Protein AF-A0A9D4HUD3-F1 (afdb_monomer)

Structure (mmCIF, N/CA/C/O backbone):
data_AF-A0A9D4HUD3-F1
#
_entry.id   AF-A0A9D4HUD3-F1
#
loop_
_atom_site.group_PDB
_atom_site.id
_atom_site.type_symbol
_atom_site.label_atom_id
_atom_site.label_alt_id
_atom_site.label_comp_id
_atom_site.label_asym_id
_atom_site.label_entity_id
_atom_site.label_seq_id
_atom_site.pdbx_PDB_ins_code
_atom_site.Cartn_x
_atom_site.Cartn_y
_atom_site.Cartn_z
_atom_site.occupancy
_atom_site.B_iso_or_equiv
_atom_site.auth_seq_id
_atom_site.auth_comp_id
_atom_site.auth_asym_id
_atom_site.auth_atom_id
_atom_site.pdbx_PDB_model_num
ATOM 1 N N . MET A 1 1 ? 10.097 8.957 17.114 1.00 47.62 1 MET A N 1
ATOM 2 C CA . MET A 1 1 ? 10.190 9.514 15.750 1.00 47.62 1 MET A CA 1
ATOM 3 C C . MET A 1 1 ? 9.568 8.510 14.792 1.00 47.62 1 MET A C 1
ATOM 5 O O . MET A 1 1 ? 10.204 7.513 14.492 1.00 47.62 1 MET A O 1
ATOM 9 N N . GLY A 1 2 ? 8.302 8.697 14.415 1.00 62.50 2 GLY A N 1
ATOM 10 C CA . GLY 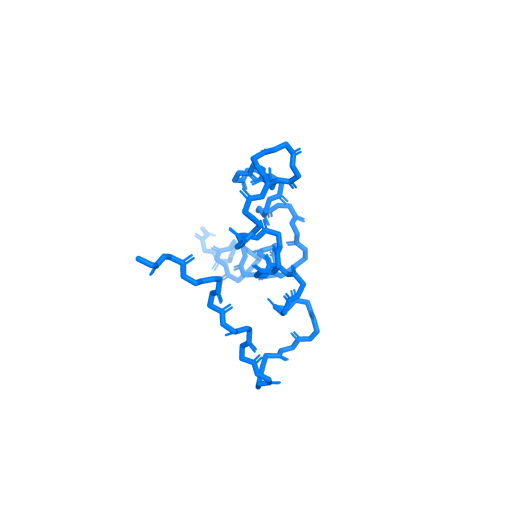A 1 2 ? 7.649 7.873 13.394 1.00 62.50 2 GLY A CA 1
ATOM 11 C C . GLY A 1 2 ? 7.800 8.562 12.046 1.00 62.50 2 GLY A C 1
ATOM 12 O O . GLY A 1 2 ? 6.972 9.399 11.704 1.00 62.50 2 GLY A O 1
ATOM 13 N N . GLY A 1 3 ? 8.899 8.293 11.343 1.00 67.81 3 GLY A N 1
ATOM 14 C CA . GLY A 1 3 ? 9.073 8.763 9.971 1.00 67.81 3 GLY A CA 1
ATOM 15 C C . GLY A 1 3 ? 8.214 7.926 9.032 1.00 67.81 3 GLY A C 1
ATOM 16 O O . GLY A 1 3 ? 8.158 6.704 9.180 1.00 67.81 3 GLY A O 1
ATOM 17 N N . THR A 1 4 ? 7.538 8.570 8.088 1.00 68.62 4 THR A N 1
ATOM 18 C CA . THR A 1 4 ? 6.857 7.881 6.991 1.00 68.62 4 THR A CA 1
ATOM 19 C C . THR A 1 4 ? 7.906 7.082 6.216 1.00 68.62 4 THR A C 1
ATOM 21 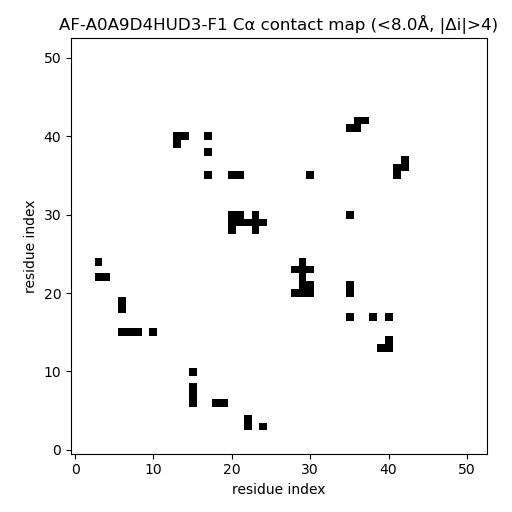O O . THR A 1 4 ? 8.904 7.665 5.784 1.00 68.62 4 THR A O 1
ATOM 24 N N . PRO A 1 5 ? 7.758 5.752 6.086 1.00 77.75 5 PRO A N 1
ATOM 25 C CA . PRO A 1 5 ? 8.772 4.949 5.428 1.00 77.75 5 PRO A CA 1
ATOM 26 C C . PRO A 1 5 ? 8.843 5.322 3.948 1.00 77.75 5 PRO A C 1
ATOM 28 O O . PRO A 1 5 ? 7.821 5.506 3.285 1.00 77.75 5 PRO A O 1
ATOM 31 N N . THR A 1 6 ? 10.063 5.442 3.429 1.00 82.19 6 THR A N 1
ATOM 32 C CA . THR A 1 6 ? 10.286 5.735 2.015 1.00 82.19 6 THR A CA 1
ATOM 33 C C . THR A 1 6 ? 9.736 4.594 1.167 1.00 82.19 6 THR A C 1
ATOM 35 O O . THR A 1 6 ? 10.078 3.429 1.382 1.00 82.19 6 THR A O 1
ATOM 38 N N . ILE A 1 7 ? 8.894 4.924 0.187 1.00 85.56 7 ILE A N 1
ATOM 39 C CA . ILE A 1 7 ? 8.382 3.943 -0.769 1.00 85.56 7 ILE A CA 1
ATOM 40 C C . ILE A 1 7 ? 9.552 3.403 -1.605 1.00 85.56 7 ILE A C 1
ATOM 42 O O . ILE A 1 7 ? 10.278 4.205 -2.199 1.00 85.56 7 ILE A O 1
ATOM 46 N N . PRO A 1 8 ? 9.737 2.076 -1.708 1.00 85.25 8 PRO A N 1
ATOM 47 C CA . PRO A 1 8 ? 10.822 1.522 -2.500 1.00 85.25 8 PRO A CA 1
ATOM 48 C C . PRO A 1 8 ? 10.655 1.834 -3.993 1.00 85.25 8 PRO A C 1
ATOM 50 O O . PRO A 1 8 ? 9.579 1.705 -4.580 1.00 85.25 8 PRO A O 1
ATOM 53 N N . GLU A 1 9 ? 11.759 2.208 -4.635 1.00 85.06 9 GLU A N 1
ATOM 54 C CA . GLU A 1 9 ? 11.802 2.572 -6.054 1.00 85.06 9 GLU A CA 1
ATOM 55 C C . GLU A 1 9 ? 11.613 1.382 -7.008 1.00 85.06 9 GLU A C 1
ATOM 57 O O . GLU A 1 9 ? 11.129 1.574 -8.123 1.00 85.06 9 GLU A O 1
ATOM 62 N N . ASN A 1 10 ? 11.895 0.162 -6.543 1.00 87.56 10 ASN A N 1
ATOM 63 C CA . ASN A 1 10 ? 11.774 -1.087 -7.306 1.00 87.56 10 ASN A CA 1
ATOM 64 C C . ASN A 1 10 ? 10.327 -1.602 -7.444 1.00 87.56 10 ASN A C 1
ATOM 66 O O . ASN A 1 10 ? 10.100 -2.649 -8.043 1.00 87.56 10 ASN A O 1
ATOM 70 N N . LEU A 1 11 ? 9.342 -0.900 -6.876 1.00 84.69 11 LEU A N 1
ATOM 71 C CA . LEU A 1 11 ? 7.931 -1.247 -7.037 1.00 84.69 11 LEU A CA 1
ATOM 72 C C . LEU A 1 11 ? 7.357 -0.724 -8.358 1.00 84.69 11 LEU A C 1
ATOM 74 O O . LEU A 1 11 ? 7.742 0.340 -8.854 1.00 84.69 11 LEU A O 1
ATOM 78 N N . SER A 1 12 ? 6.365 -1.447 -8.874 1.00 88.31 12 SER A N 1
ATOM 79 C CA . SER A 1 12 ? 5.484 -0.984 -9.946 1.00 88.31 12 SER A CA 1
ATOM 80 C C . SER A 1 12 ? 4.734 0.289 -9.539 1.00 88.31 12 SER A C 1
ATOM 82 O O . SER A 1 12 ? 4.560 0.577 -8.351 1.00 88.31 12 SER A O 1
ATOM 84 N N . ALA A 1 13 ? 4.291 1.067 -10.529 1.00 88.00 13 ALA A N 1
ATOM 85 C CA . ALA A 1 13 ? 3.590 2.325 -10.292 1.00 88.00 13 ALA A CA 1
ATOM 86 C C . ALA A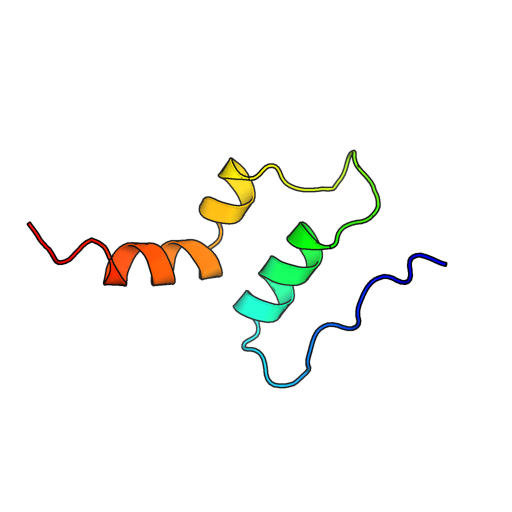 1 13 ? 2.358 2.126 -9.390 1.00 88.00 13 ALA A C 1
ATOM 88 O O . ALA A 1 13 ? 2.221 2.841 -8.399 1.00 88.00 13 ALA A O 1
ATOM 89 N N . GLU A 1 14 ? 1.544 1.094 -9.644 1.00 87.75 14 GLU A N 1
ATOM 90 C CA . GLU A 1 14 ? 0.387 0.772 -8.796 1.00 87.75 14 GLU A CA 1
ATOM 91 C C . GLU A 1 14 ? 0.770 0.369 -7.363 1.00 87.75 14 GLU A C 1
ATOM 93 O O . GLU A 1 14 ? 0.046 0.690 -6.423 1.00 87.75 14 GLU A O 1
ATOM 98 N N . GLY A 1 15 ? 1.901 -0.317 -7.168 1.00 87.50 15 GLY A N 1
ATOM 99 C CA . GLY A 1 15 ? 2.375 -0.694 -5.832 1.00 87.50 15 GLY A CA 1
ATOM 100 C C . GLY A 1 15 ? 2.856 0.507 -5.025 1.00 87.50 15 GLY A C 1
ATOM 101 O O . GLY A 1 15 ? 2.584 0.609 -3.828 1.00 87.50 15 GLY A O 1
ATOM 102 N N . LYS A 1 16 ? 3.518 1.460 -5.690 1.00 89.81 16 LYS A N 1
ATOM 103 C CA . LYS A 1 16 ? 3.895 2.736 -5.073 1.00 89.81 16 LYS A CA 1
ATOM 104 C C . LYS A 1 16 ? 2.663 3.537 -4.669 1.00 89.81 16 LYS A C 1
ATOM 106 O O . LYS A 1 16 ? 2.655 4.118 -3.589 1.00 89.81 16 LYS A O 1
ATOM 111 N N . ASP A 1 17 ? 1.644 3.561 -5.522 1.00 89.25 17 ASP A N 1
ATOM 112 C CA . ASP A 1 17 ? 0.402 4.290 -5.275 1.00 89.25 17 ASP A CA 1
ATOM 113 C C . ASP A 1 17 ? -0.393 3.693 -4.105 1.00 89.25 17 ASP A C 1
ATOM 115 O O . ASP A 1 17 ? -0.727 4.394 -3.151 1.00 89.25 17 ASP A O 1
ATOM 119 N N . PHE A 1 18 ? -0.547 2.368 -4.082 1.00 90.31 18 PHE A N 1
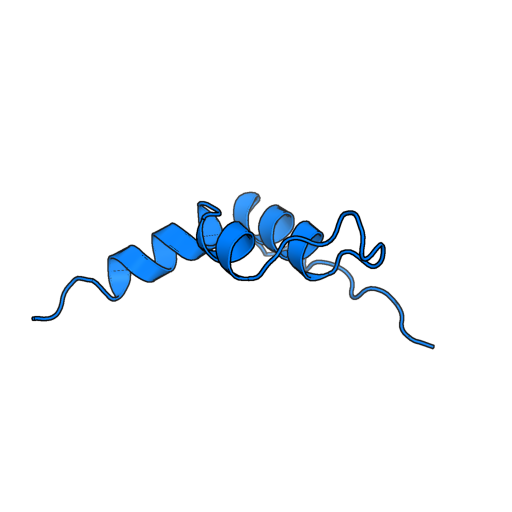ATOM 120 C CA . PHE A 1 18 ? -1.171 1.653 -2.970 1.00 90.31 18 PHE A CA 1
ATOM 121 C C . PHE A 1 18 ? -0.497 1.953 -1.623 1.00 90.31 18 PHE A C 1
ATOM 123 O O . PHE A 1 18 ? -1.166 2.238 -0.626 1.00 90.31 18 PHE A O 1
ATOM 130 N N . LEU A 1 19 ? 0.839 1.917 -1.582 1.00 88.62 19 LEU A N 1
ATOM 131 C CA . LEU A 1 19 ? 1.572 2.187 -0.349 1.00 88.62 19 LEU A CA 1
ATOM 132 C C . LEU A 1 19 ? 1.452 3.645 0.108 1.00 88.62 19 LEU A C 1
ATOM 134 O O . LEU A 1 19 ? 1.462 3.870 1.315 1.00 88.62 19 LEU A O 1
ATOM 138 N N . LYS A 1 20 ? 1.290 4.620 -0.798 1.00 88.56 20 LYS A N 1
ATOM 139 C CA . LYS A 1 20 ? 1.022 6.016 -0.405 1.00 88.56 20 LYS A CA 1
ATOM 140 C C . LYS A 1 20 ? -0.270 6.124 0.399 1.00 88.56 20 LYS A C 1
ATOM 142 O O . LYS A 1 20 ? -0.258 6.726 1.464 1.00 88.56 20 LYS A O 1
ATOM 147 N N . TYR A 1 21 ? -1.349 5.490 -0.060 1.00 88.19 21 TYR A N 1
ATOM 148 C CA . TYR A 1 21 ? -2.622 5.484 0.669 1.00 88.19 21 TYR A CA 1
ATOM 149 C C . TYR A 1 21 ? -2.556 4.682 1.974 1.00 88.19 21 TYR A C 1
ATOM 151 O O . TYR A 1 21 ? -3.202 5.039 2.959 1.00 88.19 21 TYR A O 1
ATOM 159 N N . CYS A 1 22 ? -1.763 3.607 2.006 1.00 87.69 22 CYS A N 1
ATOM 160 C CA . CYS A 1 22 ? -1.574 2.795 3.208 1.00 87.69 22 CYS A CA 1
ATOM 161 C C . CYS A 1 22 ? -0.763 3.521 4.297 1.00 87.69 22 CYS A C 1
ATOM 163 O O . CYS A 1 22 ? -1.025 3.334 5.488 1.00 87.69 22 CYS A O 1
ATOM 165 N N . LEU A 1 23 ? 0.235 4.307 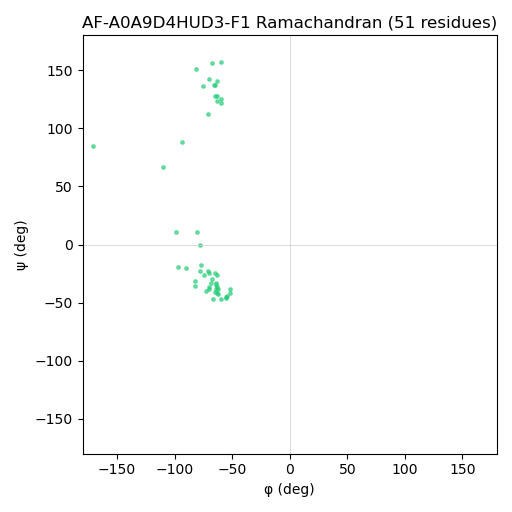3.888 1.00 87.94 23 LEU A N 1
ATOM 166 C CA . LEU A 1 23 ? 1.174 5.023 4.758 1.00 87.94 23 LEU A CA 1
ATOM 167 C C . LEU A 1 23 ? 0.795 6.495 4.969 1.00 87.94 23 LEU A C 1
ATOM 169 O O . LEU A 1 23 ? 1.593 7.254 5.521 1.00 87.94 23 LEU A O 1
ATOM 173 N N . GLU A 1 24 ? -0.405 6.892 4.548 1.00 88.75 24 GLU A N 1
ATOM 174 C CA . GLU A 1 24 ? -0.940 8.230 4.769 1.00 88.75 24 GLU A CA 1
ATOM 175 C C . GLU A 1 24 ? -1.024 8.527 6.276 1.00 88.75 24 GLU A C 1
ATOM 177 O O . GLU A 1 24 ? -1.606 7.758 7.052 1.00 88.75 24 GLU A O 1
ATOM 182 N N . GLN A 1 25 ? -0.397 9.630 6.692 1.00 85.12 25 GLN A N 1
ATOM 183 C CA . GLN A 1 25 ? -0.334 10.040 8.098 1.00 85.12 25 GLN A CA 1
ATOM 184 C C . GLN A 1 25 ? -1.601 10.772 8.525 1.00 85.12 25 GLN A C 1
ATOM 186 O O . GLN A 1 25 ? -2.000 10.661 9.685 1.00 85.12 25 GLN A O 1
ATOM 191 N N . ASP A 1 26 ? -2.229 11.495 7.596 1.00 86.19 26 ASP A N 1
ATOM 192 C CA . ASP A 1 26 ? -3.480 12.200 7.842 1.00 86.19 26 ASP A CA 1
ATOM 193 C C . ASP A 1 26 ? -4.627 11.181 7.976 1.00 86.19 26 ASP A C 1
ATOM 195 O O . ASP A 1 26 ? -5.007 10.552 6.984 1.00 86.19 26 ASP A O 1
ATOM 199 N N . PRO A 1 27 ? -5.244 11.013 9.160 1.00 84.06 27 PRO A N 1
ATOM 200 C CA . PRO A 1 27 ? -6.297 10.016 9.357 1.00 84.06 27 PRO A CA 1
ATOM 201 C C . PRO A 1 27 ? -7.541 10.285 8.500 1.00 84.06 27 PRO A C 1
ATOM 203 O O . PRO A 1 27 ? -8.249 9.348 8.151 1.00 84.06 27 PRO A O 1
ATOM 206 N N . GLU A 1 28 ? -7.788 11.543 8.132 1.00 87.25 28 GLU A N 1
ATOM 207 C CA . GLU A 1 28 ? -8.901 11.937 7.259 1.00 87.25 28 GLU A CA 1
ATOM 208 C C . GLU A 1 28 ? -8.663 11.572 5.786 1.00 87.25 28 GLU A C 1
ATOM 210 O O . GLU A 1 28 ? -9.616 11.370 5.038 1.00 87.25 28 GLU A O 1
ATOM 215 N N . LYS A 1 29 ? -7.397 11.476 5.361 1.00 85.75 29 LYS A N 1
ATOM 216 C CA . LYS A 1 29 ? -7.020 11.074 3.996 1.00 85.75 29 LYS A CA 1
ATOM 217 C C . LYS A 1 29 ? -6.678 9.591 3.898 1.00 85.75 29 LYS A C 1
ATOM 219 O O . LYS A 1 29 ? -6.683 9.034 2.800 1.00 85.75 29 LYS A O 1
ATOM 224 N N . ARG A 1 30 ? -6.375 8.949 5.029 1.00 89.19 30 ARG A N 1
ATOM 225 C CA . ARG A 1 30 ? -6.015 7.537 5.102 1.00 89.19 30 ARG A CA 1
ATOM 226 C C . ARG A 1 30 ? -7.181 6.669 4.656 1.00 89.19 30 ARG A C 1
ATOM 228 O O . ARG A 1 30 ? -8.270 6.704 5.223 1.00 89.19 30 ARG A O 1
ATOM 235 N N . TRP A 1 31 ? -6.925 5.838 3.657 1.00 89.38 31 TRP A N 1
ATOM 236 C CA . TRP A 1 31 ? -7.938 4.930 3.150 1.00 89.38 31 TRP A CA 1
ATOM 237 C C . TRP A 1 31 ? -8.257 3.825 4.152 1.00 89.38 31 TRP A C 1
ATOM 239 O O . TRP A 1 31 ? -7.380 3.280 4.829 1.00 89.38 31 TRP A O 1
ATOM 249 N N . SER A 1 32 ? -9.537 3.463 4.204 1.00 89.06 32 SER A N 1
ATOM 250 C CA . SER A 1 32 ? -9.990 2.295 4.954 1.00 89.06 32 SER A CA 1
ATOM 251 C C . SER A 1 32 ? -9.477 1.006 4.312 1.00 89.06 32 SER A C 1
ATOM 253 O O . SER A 1 32 ? -9.242 0.954 3.104 1.00 89.06 32 SER A O 1
ATOM 255 N N . ALA A 1 33 ? -9.385 -0.071 5.097 1.00 87.38 33 ALA A N 1
ATOM 256 C CA . ALA A 1 33 ? -8.969 -1.384 4.596 1.00 87.38 33 ALA A CA 1
ATOM 257 C C . ALA A 1 33 ? -9.783 -1.818 3.363 1.00 87.38 33 ALA A C 1
ATOM 259 O O . ALA A 1 33 ? -9.206 -2.267 2.379 1.00 87.38 33 ALA A O 1
ATOM 260 N N . SER A 1 34 ? -11.099 -1.590 3.361 1.00 88.19 34 SER A N 1
ATOM 261 C CA . SER A 1 34 ? 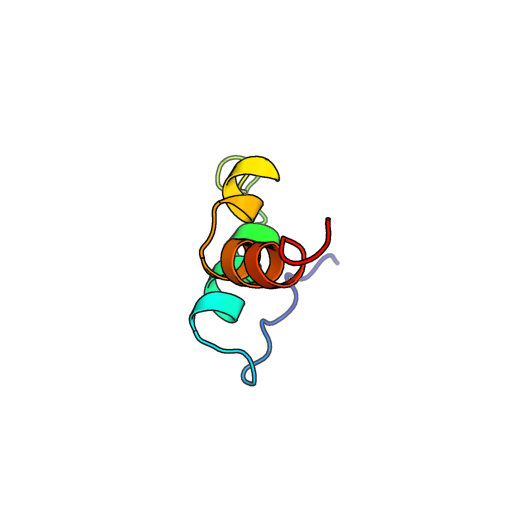-11.966 -1.903 2.218 1.00 88.19 34 SER A CA 1
ATOM 262 C C . SER A 1 34 ? -11.630 -1.099 0.955 1.00 88.19 34 SER A C 1
ATOM 264 O O . SER A 1 34 ? -11.695 -1.646 -0.138 1.00 88.19 34 SER A O 1
ATOM 266 N N . GLN A 1 35 ? -11.236 0.173 1.087 1.00 88.94 35 GLN A N 1
ATOM 267 C CA . GLN A 1 35 ? -10.828 1.007 -0.054 1.00 88.94 35 GLN A CA 1
ATOM 268 C C . GLN A 1 35 ? -9.461 0.578 -0.597 1.00 88.94 35 GLN A C 1
ATOM 270 O O . GLN A 1 35 ? -9.265 0.514 -1.805 1.00 88.94 35 GLN A O 1
ATOM 275 N N . LEU A 1 36 ? -8.526 0.231 0.293 1.00 88.75 36 LEU A N 1
ATOM 276 C CA . LEU A 1 36 ? -7.225 -0.320 -0.091 1.00 88.75 36 LEU A CA 1
ATOM 277 C C . LEU A 1 36 ? -7.389 -1.656 -0.831 1.00 88.75 36 LEU A C 1
ATOM 279 O O . LEU A 1 36 ? -6.759 -1.864 -1.863 1.00 88.75 36 LEU A O 1
ATOM 283 N N . LEU A 1 37 ? -8.273 -2.535 -0.356 1.00 86.06 37 LEU A N 1
ATOM 284 C CA . LEU A 1 37 ? -8.591 -3.802 -1.022 1.00 86.06 37 LEU A CA 1
ATOM 285 C C . LEU A 1 37 ? -9.272 -3.610 -2.386 1.00 86.06 37 LEU A C 1
ATOM 287 O O . LEU A 1 37 ? -9.164 -4.486 -3.242 1.00 86.06 37 LEU A O 1
ATOM 291 N N . ASP A 1 38 ? -9.934 -2.472 -2.609 1.00 86.12 38 ASP A N 1
ATOM 292 C CA . ASP A 1 38 ? -10.527 -2.128 -3.903 1.00 86.12 38 ASP A CA 1
ATOM 293 C C . ASP A 1 38 ? -9.489 -1.642 -4.936 1.00 86.12 38 ASP A C 1
ATOM 295 O O . ASP A 1 38 ? -9.742 -1.677 -6.143 1.00 86.12 38 ASP A O 1
ATOM 299 N N . HIS A 1 39 ? -8.298 -1.240 -4.483 1.00 87.38 39 HIS A N 1
ATOM 300 C CA . HIS A 1 39 ? -7.227 -0.751 -5.345 1.00 87.38 39 HIS A CA 1
ATOM 301 C C . HIS A 1 39 ? -6.748 -1.848 -6.319 1.00 87.38 39 HIS A C 1
ATOM 303 O O . HIS A 1 39 ? -6.588 -3.003 -5.905 1.00 87.38 39 HIS A O 1
ATOM 309 N N . PRO A 1 40 ? -6.439 -1.524 -7.593 1.00 84.25 40 PRO A N 1
ATOM 310 C CA . PRO A 1 40 ? -5.987 -2.502 -8.589 1.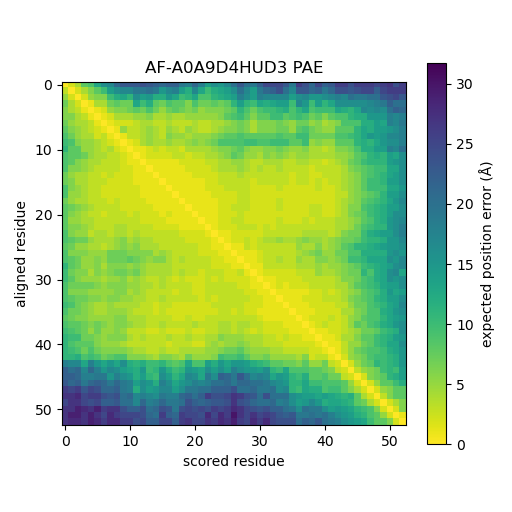00 84.25 40 PRO A 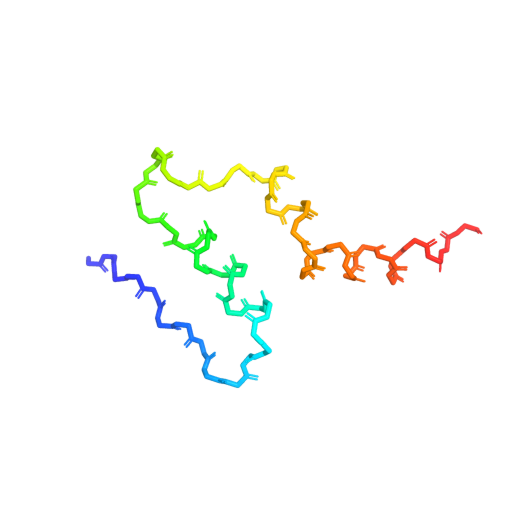CA 1
ATOM 311 C C . PRO A 1 40 ? -4.804 -3.351 -8.107 1.00 84.25 40 PRO A C 1
ATOM 313 O O . PRO A 1 40 ? -4.802 -4.561 -8.312 1.00 84.25 40 PRO A O 1
ATOM 316 N N . PHE A 1 41 ? -3.857 -2.752 -7.376 1.00 85.81 41 PHE A N 1
ATOM 317 C CA . PHE A 1 41 ? -2.732 -3.473 -6.763 1.00 85.81 41 PHE A CA 1
ATOM 318 C C . PHE A 1 41 ? -3.172 -4.646 -5.865 1.00 85.81 41 PHE A C 1
ATOM 320 O O . PHE A 1 41 ? -2.609 -5.733 -5.952 1.00 85.81 41 PHE A O 1
ATOM 327 N N . ALA A 1 42 ? -4.194 -4.451 -5.025 1.00 81.44 42 ALA A N 1
ATOM 328 C CA . ALA A 1 42 ? -4.701 -5.484 -4.122 1.00 81.44 42 ALA A CA 1
ATOM 329 C C . ALA A 1 42 ? -5.677 -6.445 -4.826 1.00 81.44 42 ALA A C 1
ATOM 331 O O . ALA A 1 42 ? -5.648 -7.653 -4.577 1.00 81.44 42 ALA A O 1
ATOM 332 N N . LYS A 1 43 ? -6.499 -5.941 -5.757 1.00 80.50 43 LYS A N 1
ATOM 333 C CA . LYS A 1 43 ? -7.428 -6.758 -6.558 1.00 80.50 43 LYS A CA 1
ATOM 334 C C . LYS A 1 43 ? -6.721 -7.782 -7.441 1.00 80.50 43 LYS A C 1
ATOM 336 O O . LYS A 1 43 ? -7.207 -8.905 -7.562 1.00 80.50 43 LYS A O 1
ATOM 341 N N . VAL A 1 44 ? -5.580 -7.425 -8.032 1.00 68.06 44 VAL A N 1
ATOM 342 C CA . VAL A 1 44 ? -4.792 -8.349 -8.864 1.00 68.06 44 VAL A CA 1
ATOM 343 C C . VAL A 1 44 ? -4.268 -9.520 -8.027 1.00 68.06 44 VAL A C 1
ATOM 345 O O . VAL A 1 44 ? -4.327 -10.665 -8.472 1.00 68.06 44 VAL A O 1
ATOM 348 N N . CYS A 1 45 ? -3.861 -9.270 -6.777 1.00 58.62 45 CYS A N 1
ATOM 349 C CA . CYS A 1 45 ? -3.504 -10.337 -5.842 1.00 58.62 45 CYS A CA 1
ATOM 350 C C . CYS A 1 45 ? -4.713 -11.217 -5.501 1.00 58.62 45 CYS A C 1
ATOM 352 O O . CYS A 1 45 ? -4.574 -12.435 -5.474 1.00 58.62 45 CYS A O 1
ATOM 354 N N . ASN A 1 46 ? -5.900 -10.628 -5.308 1.00 56.81 46 ASN A N 1
ATOM 355 C CA . ASN A 1 46 ? -7.124 -11.374 -5.003 1.00 56.81 46 ASN A CA 1
ATOM 356 C C . ASN A 1 46 ? -7.561 -12.311 -6.149 1.00 56.81 46 ASN A C 1
ATOM 358 O O . ASN A 1 46 ? -8.071 -13.400 -5.897 1.00 56.81 46 ASN A O 1
ATOM 362 N N . GLN A 1 47 ? -7.316 -11.938 -7.410 1.00 54.22 47 GLN A N 1
ATOM 363 C CA . GLN A 1 47 ? -7.642 -12.789 -8.564 1.00 54.22 47 GLN A CA 1
ATOM 3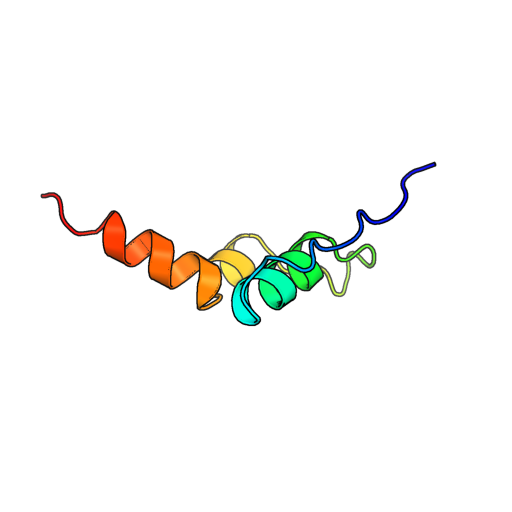64 C C . GLN A 1 47 ? -6.753 -14.035 -8.685 1.00 54.22 47 GLN A C 1
ATOM 366 O O . GLN A 1 47 ? -7.199 -15.037 -9.236 1.00 54.22 47 GLN A O 1
ATOM 371 N N . LEU A 1 48 ? -5.534 -14.019 -8.134 1.00 51.31 48 LEU A N 1
ATOM 372 C CA . LEU A 1 48 ? -4.671 -15.207 -8.087 1.00 51.31 48 LEU A CA 1
ATOM 373 C C . LEU A 1 48 ? -5.083 -16.197 -6.985 1.00 51.31 48 LEU A C 1
ATOM 375 O O . LEU A 1 48 ? -4.785 -17.384 -7.092 1.00 51.31 48 LEU A O 1
ATOM 379 N N . ILE A 1 49 ? -5.788 -15.729 -5.949 1.00 51.91 49 ILE A N 1
ATOM 380 C CA . ILE A 1 49 ? -6.309 -16.570 -4.854 1.00 51.91 49 ILE A CA 1
ATOM 381 C C . ILE A 1 49 ? -7.723 -17.088 -5.158 1.00 51.91 49 ILE A C 1
ATOM 383 O O . ILE A 1 49 ? -8.126 -18.105 -4.606 1.00 51.91 49 ILE A O 1
ATOM 387 N N . ALA A 1 50 ? -8.448 -16.443 -6.080 1.00 48.62 50 ALA A N 1
ATOM 388 C CA . ALA A 1 50 ? -9.787 -16.838 -6.527 1.00 48.62 50 ALA A CA 1
ATOM 389 C C . ALA A 1 50 ? -9.804 -17.982 -7.568 1.00 48.62 50 ALA A C 1
ATOM 391 O O . ALA A 1 50 ? -10.852 -18.277 -8.137 1.00 48.62 50 ALA A O 1
ATOM 392 N N . VAL A 1 51 ? -8.669 -18.648 -7.813 1.00 48.97 51 VAL A N 1
ATOM 393 C CA . VAL A 1 51 ? -8.606 -19.911 -8.570 1.00 48.97 51 VAL A CA 1
ATOM 394 C C . VAL A 1 51 ? -8.256 -21.047 -7.609 1.00 48.97 51 VAL A C 1
ATOM 396 O O . VAL A 1 51 ? -7.156 -21.597 -7.667 1.00 48.97 51 VAL A O 1
ATOM 399 N N . LYS A 1 52 ? -9.167 -21.362 -6.680 1.00 47.72 52 LYS A N 1
ATOM 400 C CA . LYS A 1 52 ? -9.264 -22.682 -6.034 1.00 47.72 52 LYS A CA 1
ATOM 401 C C . LYS A 1 52 ? -10.532 -22.806 -5.185 1.00 47.72 52 LYS A C 1
ATOM 403 O O . LYS A 1 52 ? -10.498 -22.659 -3.967 1.00 47.72 52 LYS A O 1
ATOM 408 N N . GLU A 1 53 ? -11.614 -23.162 -5.860 1.00 44.00 53 GLU A N 1
ATOM 409 C CA . GLU A 1 53 ? -12.540 -24.201 -5.403 1.00 44.00 53 GLU A CA 1
ATOM 410 C C . GLU A 1 53 ? -12.789 -25.169 -6.564 1.00 44.00 53 GLU A C 1
ATOM 412 O O . GLU A 1 53 ? -12.852 -24.689 -7.721 1.00 44.00 53 GLU A O 1
#

Mean predicted aligned error: 8.07 Å

Sequence (53 aa):
MGGTPTIPENLSAEGKDFLKYCLEQDPEKRWSASQLLDHPFAKVCNQLIAVKE

pLDDT: mean 78.42, std 14.54, range [44.0, 90.31]

Radius of gyration: 13.05 Å; Cα contacts (8 Å, |Δi|>4): 32; chains: 1; bounding box: 24×36×26 Å

Organism: Dreissena polymorpha (NCBI:txid45954)

Nearest PDB structures (foldseek):
  3cok-assembly1_A  TM=8.968E-01  e=3.195E-02  Homo sapiens
  4mao-assembly1_A  TM=7.978E-01  e=1.004E-01  Mus musculus
  4jg6-assembly1_A  TM=7.914E-01  e=1.202E-01  Homo sapiens
  6qft-assembly1_A  TM=8.624E-01  e=2.478E-01  Homo sapiens
  6yg0-assembly1_A  TM=8.440E-01  e=2.632E-01  Homo sapiens

Solvent-accessible surface area (backbone atoms only — not comparable to full-atom values): 3426 Å² total; per-residue (Å²): 136,89,72,77,78,81,78,66,83,90,50,54,73,55,52,48,52,53,47,49,43,72,59,42,80,52,74,90,73,32,58,50,72,70,57,52,51,64,33,68,60,43,40,58,56,50,59,67,65,70,75,75,131

Secondary structure (DSSP, 8-state):
--PPPPPPTTS-HHHHHHHHHHT---TTTSPPHHHHHHSHHHHHHHHHHSS--

InterPro domains:
  IPR000719 Protein kinase domain [PS50011] (1-42)
  IPR011009 Protein kinase-like domain superfamily [SSF56112] (3-44)
  IPR050538 Mitogen-activated protein kinase kinase kinase [PTHR48016] (4-45)

Foldseek 3Di:
DDDQDDQDPPDDPQSSVLSCLCSPPPPVSRDDPVVSCVRPVNVVVVVVVVPDD